Protein AF-A0A191HVC8-F1 (afdb_monomer_lite)

pLDDT: mean 91.21, std 6.41, range [50.41, 98.12]

Secondary structure (DSSP, 8-state):
-HHHHHHHHHHHHHHHHHHHHT--EEEEE-SSHHHHHHHHHHHHHTTT--S-EEEEEPPSEEEETTEEEE--SGGG--HHHHHHHHTT-EE--HHHHHHHHHHHHHHHHHT-SEEEEETTEEEEE-TTTTHHHHHHH--SS---HHHHHHHHHHHTGGG---HHHHHHHHHHHHHHH-

Radius of gyration: 19.16 Å; chains: 1; bounding box: 41×44×55 Å

Foldseek 3Di:
DVVVVVVVVVVVVVLVVCQQVQHAAEQEAEQQQVRLLVVLVSLQSSLVGNHWYKYQYQDQWDDDPPDIDGDNIPVRDDPVNCVVSVVVIDTQDSVNSVVSNVLSVVLVVVVAPDWHQDPNRIDRDHLCPLVVLLVVQDDPDDDDLVSSLVSSCVSVVPVSDDSVSSVVVVVVVVVVVD

Structure (mmCIF, N/CA/C/O backbone):
data_AF-A0A191HVC8-F1
#
_entry.id   AF-A0A191HVC8-F1
#
loop_
_atom_site.group_PDB
_atom_site.id
_atom_site.type_symbol
_atom_site.label_atom_id
_atom_site.label_alt_id
_atom_site.label_comp_id
_atom_site.label_asym_id
_atom_site.label_entity_id
_atom_site.label_seq_id
_atom_site.pdbx_PDB_ins_code
_atom_site.Cartn_x
_atom_site.Cartn_y
_atom_site.Cartn_z
_atom_site.occupancy
_atom_site.B_iso_or_equiv
_atom_site.auth_seq_id
_atom_site.auth_comp_id
_atom_site.auth_asym_id
_atom_site.auth_atom_id
_atom_site.pdbx_PDB_model_num
ATOM 1 N N . MET A 1 1 ? 15.923 -12.335 3.371 1.00 63.19 1 MET A N 1
ATOM 2 C CA . MET A 1 1 ? 14.775 -13.186 2.981 1.00 63.19 1 MET A CA 1
ATOM 3 C C . MET A 1 1 ? 14.246 -14.074 4.108 1.00 63.19 1 MET A C 1
ATOM 5 O O . MET A 1 1 ? 13.130 -13.814 4.528 1.00 63.19 1 MET A O 1
ATOM 9 N N . GLU A 1 2 ? 14.959 -15.090 4.622 1.00 77.25 2 GLU A N 1
ATOM 10 C CA . GLU A 1 2 ? 14.375 -15.969 5.671 1.00 77.25 2 GLU A CA 1
ATOM 11 C C . GLU A 1 2 ? 14.207 -15.252 7.025 1.00 77.25 2 GLU A C 1
ATOM 13 O O . GLU A 1 2 ? 13.154 -15.327 7.650 1.00 77.25 2 GLU A O 1
ATOM 18 N N . GLU A 1 3 ? 15.201 -14.464 7.433 1.00 77.62 3 GLU A N 1
ATOM 19 C CA . GLU A 1 3 ? 15.158 -13.671 8.670 1.00 77.62 3 GLU A CA 1
ATOM 20 C C . GLU A 1 3 ? 14.046 -12.603 8.655 1.00 77.62 3 GLU A C 1
ATOM 22 O O . GLU A 1 3 ? 13.296 -12.452 9.619 1.00 77.62 3 GLU A O 1
ATOM 27 N N . GLU A 1 4 ? 13.861 -11.917 7.524 1.00 77.88 4 GLU A N 1
ATOM 28 C CA . GLU A 1 4 ? 12.772 -10.948 7.323 1.00 77.88 4 GLU A CA 1
ATOM 29 C C . GLU A 1 4 ? 11.396 -11.620 7.382 1.00 77.88 4 GLU A C 1
ATOM 31 O O . GLU A 1 4 ? 10.451 -11.068 7.947 1.00 77.88 4 GLU A O 1
ATOM 36 N N . ARG A 1 5 ? 11.281 -12.841 6.846 1.00 80.81 5 ARG A N 1
ATOM 37 C CA . ARG A 1 5 ? 10.043 -13.623 6.875 1.00 80.81 5 ARG A CA 1
ATOM 38 C C . ARG A 1 5 ? 9.672 -14.044 8.296 1.00 80.81 5 ARG A C 1
ATOM 40 O O . ARG A 1 5 ? 8.499 -13.972 8.664 1.00 80.81 5 ARG A O 1
ATOM 47 N N . GLU A 1 6 ? 10.646 -14.459 9.099 1.00 86.44 6 GLU A N 1
ATOM 48 C CA . GLU A 1 6 ? 10.424 -14.800 10.509 1.00 86.44 6 GLU A CA 1
ATOM 49 C C . GLU A 1 6 ? 10.106 -13.566 11.364 1.00 86.44 6 GLU A C 1
ATOM 51 O O . GLU A 1 6 ? 9.199 -13.606 12.206 1.00 86.44 6 GLU A O 1
ATOM 56 N N . SER A 1 7 ? 10.766 -12.437 11.091 1.00 89.31 7 SER A N 1
ATOM 57 C CA . SER A 1 7 ? 10.424 -11.146 11.697 1.00 89.31 7 SER A CA 1
ATOM 58 C C . SER A 1 7 ? 8.975 -10.756 11.391 1.00 89.31 7 SER A C 1
ATOM 60 O O . SER A 1 7 ? 8.201 -10.477 12.310 1.00 89.31 7 SER A O 1
ATOM 62 N N . PHE A 1 8 ? 8.552 -10.850 10.125 1.00 86.38 8 PHE A N 1
ATOM 63 C CA . PHE A 1 8 ? 7.178 -10.557 9.717 1.00 86.38 8 PHE A CA 1
ATOM 64 C C . PHE A 1 8 ? 6.153 -11.454 10.422 1.00 86.38 8 PHE A C 1
ATOM 66 O O . PHE A 1 8 ? 5.179 -10.958 10.988 1.00 86.38 8 PHE A O 1
ATOM 73 N N . LYS A 1 9 ? 6.381 -12.775 10.464 1.00 89.50 9 LYS A N 1
ATOM 74 C CA . LYS A 1 9 ? 5.497 -13.710 11.187 1.00 89.50 9 LYS A CA 1
ATOM 75 C C . LYS A 1 9 ? 5.366 -13.340 12.662 1.00 89.50 9 LYS A C 1
ATOM 77 O O . LYS A 1 9 ? 4.281 -13.446 13.232 1.00 89.50 9 LYS A O 1
ATOM 82 N N . THR A 1 10 ? 6.464 -12.925 13.284 1.00 92.44 10 THR A N 1
ATOM 83 C CA . THR A 1 10 ? 6.487 -12.522 14.694 1.00 92.44 10 THR A CA 1
ATOM 84 C C . THR A 1 10 ? 5.667 -11.254 14.918 1.00 92.44 10 THR A C 1
ATOM 86 O O . THR A 1 10 ? 4.831 -11.214 15.823 1.00 92.44 10 THR A O 1
ATOM 89 N N . GLN A 1 11 ? 5.842 -10.246 14.063 1.00 90.75 11 GLN A N 1
ATOM 90 C CA . GLN A 1 11 ? 5.069 -9.004 14.115 1.00 90.75 11 GLN A CA 1
ATOM 91 C C . GLN A 1 11 ? 3.575 -9.253 13.875 1.00 90.75 11 GLN A C 1
ATOM 93 O O . GLN A 1 11 ? 2.737 -8.728 14.606 1.00 90.75 11 GLN A O 1
ATOM 98 N N . LEU A 1 12 ? 3.231 -10.130 12.930 1.00 90.12 12 LEU A N 1
ATOM 99 C CA . LEU A 1 12 ? 1.847 -10.499 12.650 1.00 90.12 12 LEU A CA 1
ATOM 100 C C . LEU A 1 12 ? 1.186 -11.221 13.834 1.00 90.12 12 LEU A C 1
ATOM 102 O O . LEU A 1 12 ? 0.068 -10.888 14.218 1.00 90.12 12 LEU A O 1
ATOM 106 N N . LYS A 1 13 ? 1.885 -12.167 14.473 1.00 91.00 13 LYS A N 1
ATOM 107 C CA . LYS A 1 13 ? 1.395 -12.820 15.702 1.00 91.00 13 LYS A CA 1
ATOM 108 C C . LYS A 1 13 ? 1.147 -11.813 16.822 1.00 91.00 13 LYS A C 1
ATOM 110 O O . LYS A 1 13 ? 0.167 -11.939 17.553 1.00 91.00 13 LYS A O 1
ATOM 115 N N . ARG A 1 14 ? 2.032 -10.822 16.963 1.00 90.38 14 ARG A N 1
ATOM 116 C CA . ARG A 1 14 ? 1.859 -9.742 17.936 1.00 90.38 14 ARG A CA 1
ATOM 117 C C . ARG A 1 14 ? 0.600 -8.931 17.636 1.00 90.38 14 ARG A C 1
ATOM 119 O O . ARG A 1 14 ? -0.158 -8.678 18.562 1.00 90.38 14 ARG A O 1
ATOM 126 N N . LEU A 1 15 ? 0.358 -8.590 16.370 1.00 90.06 15 LEU A N 1
ATOM 127 C CA . LEU A 1 15 ? -0.832 -7.847 15.959 1.00 90.06 15 LEU A CA 1
ATOM 128 C C . LEU A 1 15 ? -2.129 -8.595 16.304 1.00 90.06 15 LEU A C 1
ATOM 130 O O . LEU A 1 15 ? -3.019 -8.000 16.905 1.00 90.06 15 LEU A O 1
ATOM 134 N N . TYR A 1 16 ? -2.210 -9.899 16.009 1.00 87.94 16 TYR A N 1
ATOM 135 C CA . TYR A 1 16 ? -3.362 -10.721 16.408 1.00 87.94 16 TYR A CA 1
ATOM 136 C C . TYR A 1 16 ? -3.568 -10.721 17.923 1.00 87.94 16 TYR A C 1
ATOM 138 O O . TYR A 1 16 ? -4.668 -10.461 18.398 1.00 87.94 16 TYR A O 1
ATOM 146 N N . LYS A 1 17 ? -2.493 -10.934 18.691 1.00 88.31 17 LYS A N 1
ATOM 147 C CA . LYS A 1 17 ? -2.558 -10.951 20.155 1.00 88.31 17 LYS A CA 1
ATOM 148 C C . LYS A 1 17 ? -3.061 -9.620 20.728 1.00 88.31 17 LYS A C 1
ATOM 150 O O . LYS A 1 17 ? -3.907 -9.631 21.614 1.00 88.31 17 LYS A O 1
ATOM 155 N N . THR A 1 18 ? -2.559 -8.494 20.225 1.00 87.19 18 THR A N 1
ATOM 156 C CA . THR A 1 18 ? -3.036 -7.147 20.589 1.00 87.19 18 THR A CA 1
ATOM 157 C C . THR A 1 18 ? -4.523 -6.992 20.250 1.00 87.19 18 THR A C 1
ATOM 159 O O . THR A 1 18 ? -5.295 -6.532 21.090 1.00 87.19 18 THR A O 1
ATOM 162 N N . GLY A 1 19 ? -4.937 -7.467 19.069 1.00 83.50 19 GLY A N 1
ATOM 163 C CA . GLY A 1 19 ? -6.333 -7.483 18.632 1.00 83.50 19 GLY A CA 1
ATOM 164 C C . GLY A 1 19 ? -7.269 -8.313 19.521 1.00 83.50 19 GLY A C 1
ATOM 165 O O . GLY A 1 19 ? -8.419 -7.920 19.729 1.00 83.50 19 GLY A O 1
ATOM 166 N N . ASP A 1 20 ? -6.787 -9.435 20.059 1.00 84.81 20 ASP A N 1
ATOM 167 C CA . ASP A 1 20 ? -7.533 -10.311 20.974 1.00 84.81 20 ASP A CA 1
ATOM 168 C C . ASP A 1 20 ? -7.621 -9.733 22.390 1.00 84.81 20 ASP A C 1
ATOM 170 O O . ASP A 1 20 ? -8.630 -9.897 23.082 1.00 84.81 20 ASP A O 1
ATOM 174 N N . MET A 1 21 ? -6.562 -9.044 22.823 1.00 87.44 21 MET A N 1
ATOM 175 C CA . MET A 1 21 ? -6.487 -8.374 24.124 1.00 87.44 21 MET A CA 1
ATOM 176 C C . MET A 1 21 ? -7.342 -7.103 24.190 1.00 87.44 21 MET A C 1
ATOM 178 O O . MET A 1 21 ? -7.589 -6.603 25.285 1.00 87.44 21 MET A O 1
ATOM 182 N N . GLY A 1 22 ? -7.825 -6.604 23.048 1.00 85.81 22 GLY A N 1
ATOM 183 C CA . GLY A 1 22 ? -8.632 -5.387 22.974 1.00 85.81 22 GLY A CA 1
ATOM 184 C C . GLY A 1 22 ? -7.820 -4.106 23.174 1.00 85.81 22 GLY A C 1
ATOM 185 O O . GLY A 1 22 ? -8.398 -3.065 23.468 1.00 85.81 22 GLY A O 1
ATOM 186 N N . GLU A 1 23 ? -6.495 -4.175 23.033 1.00 90.75 23 GLU A N 1
ATOM 187 C CA . GLU A 1 23 ? -5.616 -3.004 23.073 1.00 90.75 23 GLU A CA 1
ATOM 188 C C . GLU A 1 23 ? -5.867 -2.113 21.848 1.00 90.75 23 GLU A C 1
ATOM 190 O O . GLU A 1 23 ? -6.083 -2.628 20.750 1.00 90.75 23 GLU A O 1
ATOM 195 N N . ASP A 1 24 ? -5.825 -0.790 22.016 1.00 93.62 24 ASP A N 1
ATOM 196 C CA . ASP A 1 24 ? -6.039 0.164 20.923 1.00 93.62 24 ASP A CA 1
ATOM 197 C C . ASP A 1 24 ? -4.979 -0.007 19.817 1.00 93.62 24 ASP A C 1
ATOM 199 O O . ASP A 1 24 ? -3.774 -0.049 20.077 1.00 93.62 24 ASP A O 1
ATOM 203 N N . ILE A 1 25 ? -5.429 -0.071 18.560 1.00 95.44 25 ILE A N 1
ATOM 204 C CA . ILE A 1 25 ? -4.572 -0.221 17.378 1.00 95.44 25 ILE A CA 1
ATOM 205 C C . ILE A 1 25 ? -4.696 1.033 16.516 1.00 95.44 25 ILE A C 1
ATOM 207 O O . ILE A 1 25 ? -5.767 1.328 15.987 1.00 95.44 25 ILE A O 1
ATOM 211 N N . ARG A 1 26 ? -3.579 1.733 16.310 1.00 96.38 26 ARG A N 1
ATOM 212 C CA . ARG A 1 26 ? -3.483 2.867 15.383 1.00 96.38 26 ARG A CA 1
ATOM 213 C C . ARG A 1 26 ? -2.732 2.458 14.123 1.00 96.38 26 ARG A C 1
ATOM 215 O O . ARG A 1 26 ? -1.591 2.008 14.207 1.00 96.38 26 ARG A O 1
ATOM 222 N N . ILE A 1 27 ? -3.343 2.664 12.959 1.00 96.75 27 ILE A N 1
ATOM 223 C CA . ILE A 1 27 ? -2.766 2.311 11.658 1.00 96.75 27 ILE A CA 1
ATOM 224 C C . ILE A 1 27 ? -2.436 3.574 10.867 1.00 96.75 27 ILE A C 1
ATOM 226 O O . ILE A 1 27 ? -3.311 4.387 10.574 1.00 96.75 27 ILE A O 1
ATOM 230 N N . TRP A 1 28 ? -1.169 3.712 10.497 1.00 97.62 28 TRP A N 1
ATOM 231 C CA . TRP A 1 28 ? -0.685 4.765 9.611 1.00 97.62 28 TRP A CA 1
ATOM 232 C C . TRP A 1 28 ? -0.604 4.234 8.189 1.00 97.62 28 TRP A C 1
ATOM 234 O O . TRP A 1 28 ? -0.116 3.123 7.982 1.00 97.62 28 TRP A O 1
ATOM 244 N N .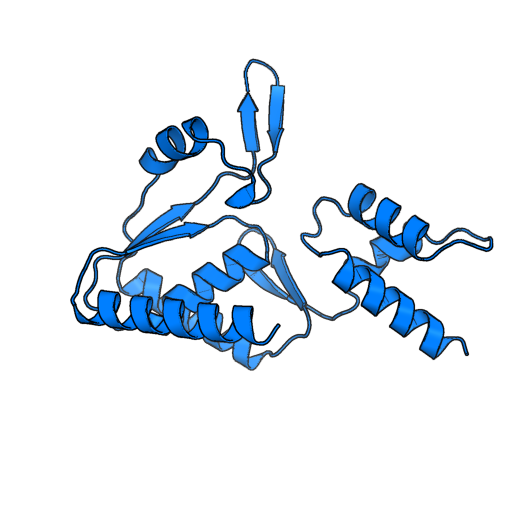 TRP A 1 29 ? -1.099 5.002 7.224 1.00 96.94 29 TRP A N 1
ATOM 245 C CA . TRP A 1 29 ? -1.102 4.589 5.823 1.00 96.94 29 TRP A CA 1
ATOM 246 C C . TRP A 1 29 ? -1.207 5.787 4.879 1.00 96.94 29 TRP A C 1
ATOM 248 O O . TRP A 1 29 ? -1.657 6.864 5.272 1.00 96.94 29 TRP A O 1
ATOM 258 N N . SER A 1 30 ? -0.827 5.590 3.621 1.00 94.94 30 SER A N 1
ATOM 259 C CA . SER A 1 30 ? -0.963 6.560 2.532 1.00 94.94 30 SER A CA 1
ATOM 260 C C . SER A 1 30 ? -1.613 5.924 1.298 1.00 94.94 30 SER A C 1
ATOM 262 O O . SER A 1 30 ? -1.920 4.731 1.279 1.00 94.94 30 SER A O 1
ATOM 264 N N . ASP A 1 31 ? -1.795 6.716 0.240 1.00 92.56 31 ASP A N 1
ATOM 265 C CA . ASP A 1 31 ? -2.245 6.215 -1.065 1.00 92.56 31 ASP A CA 1
ATOM 266 C C . ASP A 1 31 ? -1.131 5.508 -1.866 1.00 92.56 31 ASP A C 1
ATOM 268 O O . ASP A 1 31 ? -1.362 5.081 -2.999 1.00 92.56 31 ASP A O 1
ATOM 272 N N . ALA A 1 32 ? 0.063 5.323 -1.289 1.00 91.31 32 ALA A N 1
ATOM 273 C CA . ALA A 1 32 ? 1.073 4.448 -1.870 1.00 91.31 32 ALA A CA 1
ATOM 274 C C . ALA A 1 32 ? 0.514 3.020 -2.004 1.00 91.31 32 ALA A C 1
ATOM 276 O O . ALA A 1 32 ? -0.007 2.483 -1.020 1.00 91.31 32 ALA A O 1
ATOM 277 N N . PRO A 1 33 ? 0.640 2.351 -3.169 1.00 91.62 33 PRO A N 1
ATOM 278 C CA . PRO A 1 33 ? -0.026 1.071 -3.409 1.00 91.62 33 PRO A CA 1
ATOM 279 C C . PRO A 1 33 ? 0.249 -0.005 -2.354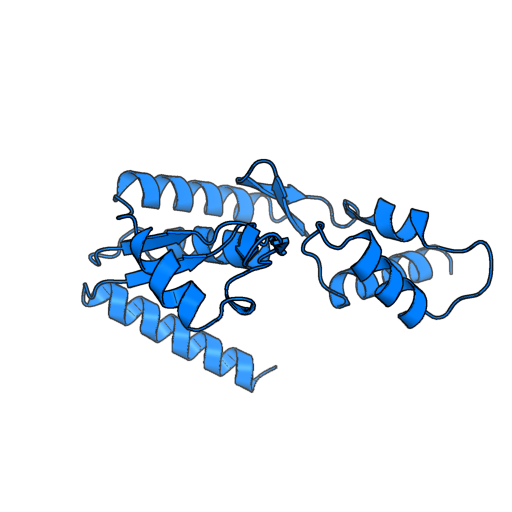 1.00 91.62 33 PRO A C 1
ATOM 281 O O . PRO A 1 33 ? -0.673 -0.711 -1.941 1.00 91.62 33 PRO A O 1
ATOM 284 N N . ALA A 1 34 ? 1.494 -0.108 -1.883 1.00 91.12 34 ALA A N 1
ATOM 285 C CA . ALA A 1 34 ? 1.877 -1.070 -0.853 1.00 91.12 34 ALA A CA 1
ATOM 286 C C . ALA A 1 34 ? 1.204 -0.779 0.500 1.00 91.12 34 ALA A C 1
ATOM 288 O O . ALA A 1 34 ? 0.691 -1.696 1.141 1.00 91.12 34 ALA A O 1
ATOM 289 N N . GLU A 1 35 ? 1.156 0.489 0.914 1.00 94.75 35 GLU A N 1
ATOM 290 C CA . GLU A 1 35 ? 0.556 0.895 2.188 1.00 94.75 35 GLU A CA 1
ATOM 291 C C . GLU A 1 35 ? -0.968 0.823 2.150 1.00 94.75 35 GLU A C 1
ATOM 293 O O . GLU A 1 35 ? -1.578 0.316 3.089 1.00 94.75 35 GLU A O 1
ATOM 298 N N . ALA A 1 36 ? -1.588 1.245 1.047 1.00 95.62 36 ALA A N 1
ATOM 299 C CA . ALA A 1 36 ? -3.023 1.113 0.848 1.00 95.62 36 ALA A CA 1
ATOM 300 C C . ALA A 1 36 ? -3.450 -0.363 0.864 1.00 95.62 36 ALA A C 1
ATOM 302 O O . ALA A 1 36 ? -4.393 -0.725 1.565 1.00 95.62 36 ALA A O 1
ATOM 303 N N . CYS A 1 37 ? -2.725 -1.251 0.171 1.00 95.31 37 CYS A N 1
ATOM 304 C CA . CYS A 1 37 ? -2.987 -2.691 0.261 1.00 95.31 37 CYS A CA 1
ATOM 305 C C . CYS A 1 37 ? -2.806 -3.210 1.693 1.00 95.31 37 CYS A C 1
ATOM 307 O O . CYS A 1 37 ? -3.638 -3.978 2.170 1.00 95.31 37 CYS A O 1
ATOM 309 N N . GLY A 1 38 ? -1.754 -2.768 2.390 1.00 95.44 38 GLY A N 1
ATOM 310 C CA . GLY A 1 38 ? -1.509 -3.114 3.789 1.00 95.44 38 GLY A CA 1
ATOM 311 C C . GLY A 1 38 ? -2.652 -2.689 4.713 1.00 95.44 38 GLY A C 1
ATOM 312 O O . GLY A 1 38 ? -3.079 -3.480 5.549 1.00 95.44 38 GLY A O 1
ATOM 313 N N . PHE A 1 39 ? -3.201 -1.487 4.523 1.00 97.06 39 PHE A N 1
ATOM 314 C CA . PHE A 1 39 ? -4.353 -0.983 5.270 1.00 97.06 39 PHE A CA 1
ATOM 315 C C . PHE A 1 39 ? -5.609 -1.833 5.032 1.00 97.06 39 PHE A C 1
ATOM 317 O O . PHE A 1 39 ? -6.252 -2.268 5.988 1.00 97.06 39 PHE A O 1
ATOM 324 N N . TYR A 1 40 ? -5.932 -2.129 3.770 1.00 97.44 40 TYR A N 1
ATOM 325 C CA . TYR A 1 40 ? -7.098 -2.949 3.419 1.00 97.44 40 TYR A CA 1
ATOM 326 C C . TYR A 1 40 ? -6.968 -4.377 3.962 1.00 97.44 40 TYR A C 1
ATOM 328 O O . TYR A 1 40 ? -7.904 -4.917 4.552 1.00 97.44 40 TYR A O 1
ATOM 336 N N . TRP A 1 41 ? -5.780 -4.964 3.830 1.00 96.69 41 TRP A N 1
ATOM 337 C CA . TRP A 1 41 ? -5.467 -6.263 4.408 1.00 96.69 41 TRP A CA 1
ATOM 338 C C . TRP A 1 41 ? -5.573 -6.259 5.939 1.00 96.69 41 TRP A C 1
ATOM 340 O O . TRP A 1 41 ? -6.150 -7.184 6.511 1.00 96.69 41 TRP A O 1
ATOM 350 N N . ALA A 1 42 ? -5.082 -5.210 6.608 1.00 95.81 42 ALA A N 1
ATOM 351 C CA . ALA A 1 42 ? -5.187 -5.066 8.057 1.00 95.81 42 ALA A CA 1
ATOM 352 C C . ALA A 1 42 ? -6.651 -5.040 8.522 1.00 95.81 42 ALA A C 1
ATOM 354 O O . ALA A 1 42 ? -6.986 -5.677 9.520 1.00 95.81 42 ALA A O 1
ATOM 355 N N . MET A 1 43 ? -7.539 -4.368 7.778 1.00 96.12 43 MET A N 1
ATOM 356 C CA . MET A 1 43 ? -8.976 -4.373 8.076 1.00 96.12 43 MET A CA 1
ATOM 357 C C . MET A 1 43 ? -9.575 -5.775 7.969 1.00 96.12 43 MET A C 1
ATOM 359 O O . MET A 1 43 ? -10.398 -6.136 8.803 1.00 96.12 43 MET A O 1
ATOM 363 N N . HIS A 1 44 ? -9.131 -6.575 6.997 1.00 95.69 44 HIS A N 1
ATOM 364 C CA . HIS A 1 44 ? -9.568 -7.962 6.844 1.00 95.69 44 HIS A CA 1
ATOM 365 C C . HIS A 1 44 ? -9.126 -8.857 8.009 1.00 95.69 44 HIS A C 1
ATOM 367 O O . HIS A 1 44 ? -9.947 -9.584 8.565 1.00 95.69 44 HIS A O 1
ATOM 373 N N . ILE A 1 45 ? -7.862 -8.787 8.437 1.00 94.19 45 ILE A N 1
ATOM 374 C CA . ILE A 1 45 ? -7.376 -9.640 9.538 1.00 94.19 45 ILE A CA 1
ATOM 375 C C . ILE A 1 45 ? -7.859 -9.181 10.924 1.00 94.19 45 ILE A C 1
ATOM 377 O O . ILE A 1 45 ? -7.916 -9.990 11.846 1.00 94.19 45 ILE A O 1
ATOM 381 N N . LEU A 1 46 ? -8.219 -7.902 11.081 1.00 92.88 46 LEU A N 1
ATOM 382 C CA . LEU A 1 46 ? -8.730 -7.324 12.330 1.00 92.88 46 LEU A CA 1
ATOM 383 C C . LEU A 1 46 ? -10.258 -7.140 12.328 1.00 92.88 46 LEU A C 1
ATOM 385 O O . LEU A 1 46 ? -10.792 -6.479 13.226 1.00 92.88 46 LEU A O 1
ATOM 389 N N . GLN A 1 47 ? -10.974 -7.689 11.341 1.00 91.31 47 GLN A N 1
ATOM 390 C CA . GLN A 1 47 ? -12.404 -7.419 11.139 1.00 91.31 47 GLN A CA 1
ATOM 391 C C . GLN A 1 47 ? -13.262 -7.732 12.375 1.00 91.31 47 GLN A C 1
ATOM 393 O O . GLN A 1 47 ? -14.131 -6.938 12.729 1.00 91.31 47 GLN A O 1
ATOM 398 N N . ASP A 1 48 ? -12.924 -8.805 13.094 1.00 88.69 48 ASP A N 1
ATOM 399 C CA . ASP A 1 48 ? -13.627 -9.257 14.301 1.00 88.69 48 ASP A CA 1
ATOM 400 C C . ASP A 1 48 ? -12.904 -8.878 15.607 1.00 88.69 48 ASP A C 1
ATOM 402 O O . ASP A 1 48 ? -13.293 -9.304 16.698 1.00 88.69 48 ASP A O 1
ATOM 406 N N . SER A 1 49 ? -11.834 -8.080 15.524 1.00 89.19 49 SER A N 1
ATOM 407 C CA . SER A 1 49 ? -11.087 -7.648 16.706 1.00 89.19 49 SER A CA 1
ATOM 408 C C . SER A 1 49 ? -11.940 -6.749 17.601 1.00 89.19 49 SER A C 1
ATOM 410 O O . SER A 1 49 ? -12.600 -5.813 17.137 1.00 89.19 49 SER A O 1
ATOM 412 N N . LYS A 1 50 ? -11.851 -6.993 18.913 1.00 86.62 50 LYS A N 1
ATOM 413 C CA . LYS A 1 50 ? -12.488 -6.172 19.953 1.00 86.62 50 LYS A CA 1
ATOM 414 C C . LYS A 1 50 ? -11.766 -4.848 20.196 1.00 86.62 50 LYS A C 1
ATOM 416 O O . LYS A 1 50 ? -12.296 -3.997 20.906 1.00 86.62 50 LYS A O 1
ATOM 421 N N . SER A 1 51 ? -10.574 -4.680 19.631 1.00 91.19 51 SER A N 1
ATOM 422 C CA . SER A 1 51 ? -9.790 -3.460 19.748 1.00 91.19 51 SER A CA 1
ATOM 423 C C . SER A 1 51 ? -10.499 -2.271 19.116 1.00 91.19 51 SER A C 1
ATOM 425 O O . SER A 1 51 ? -11.114 -2.359 18.041 1.00 91.19 51 SER A O 1
ATOM 427 N N . ARG A 1 52 ? -10.326 -1.113 19.753 1.00 94.12 52 ARG A N 1
ATOM 428 C CA . ARG A 1 52 ? -10.554 0.161 19.086 1.00 94.12 52 ARG A CA 1
ATOM 429 C C . ARG A 1 52 ? -9.486 0.322 18.012 1.00 94.12 52 ARG A C 1
ATOM 431 O O . ARG A 1 52 ? -8.294 0.253 18.306 1.00 94.12 52 ARG A O 1
ATOM 438 N N . ILE A 1 53 ? -9.920 0.525 16.773 1.00 96.25 53 ILE A N 1
ATOM 439 C CA . ILE A 1 53 ? -9.010 0.743 15.651 1.00 96.25 53 ILE A CA 1
ATOM 440 C C . ILE A 1 53 ? -9.162 2.173 15.174 1.00 96.25 53 ILE A C 1
ATOM 442 O O . ILE A 1 53 ? -10.269 2.640 14.901 1.00 96.25 53 ILE A O 1
ATOM 446 N N . THR A 1 54 ? -8.036 2.854 15.050 1.00 97.62 54 THR A N 1
ATOM 447 C CA . THR A 1 54 ? -7.954 4.186 14.475 1.00 97.62 54 THR A CA 1
ATOM 448 C C . THR A 1 54 ? -7.018 4.185 13.275 1.00 97.62 54 THR A C 1
ATOM 450 O O . THR A 1 54 ? -6.100 3.371 13.167 1.00 97.62 54 THR A O 1
ATOM 453 N N . SER A 1 55 ? -7.251 5.107 12.348 1.00 97.69 55 SER A N 1
ATOM 454 C CA . SER A 1 55 ? -6.370 5.342 11.211 1.00 97.69 55 SER A CA 1
ATOM 455 C C . SER A 1 55 ? -5.868 6.769 11.183 1.00 97.69 55 SER A C 1
ATOM 457 O O . SER A 1 55 ? -6.635 7.702 11.429 1.00 97.69 55 SER A O 1
ATOM 459 N N . VAL A 1 56 ? -4.620 6.923 10.767 1.00 98.12 56 VAL A N 1
ATOM 460 C CA . VAL A 1 56 ? -4.010 8.193 10.390 1.00 98.12 56 VAL A CA 1
ATOM 461 C C . VAL A 1 56 ? -3.634 8.085 8.915 1.00 98.12 56 VAL A C 1
ATOM 463 O O . VAL A 1 56 ? -2.744 7.311 8.558 1.00 98.12 56 VAL A O 1
ATOM 466 N N . LYS A 1 57 ? -4.352 8.812 8.050 1.00 96.94 57 LYS A N 1
ATOM 467 C CA . LYS A 1 57 ? -4.062 8.833 6.611 1.00 96.94 57 LYS A CA 1
ATOM 468 C C . LYS A 1 57 ? -3.087 9.966 6.306 1.00 96.94 57 LYS A C 1
ATOM 470 O O . LYS A 1 57 ? -3.392 11.128 6.560 1.00 96.94 57 LYS A O 1
ATOM 475 N N . ILE A 1 58 ? -1.943 9.618 5.735 1.00 96.06 58 ILE A N 1
ATOM 476 C CA . ILE A 1 58 ? -0.895 10.559 5.349 1.00 96.06 58 ILE A CA 1
ATOM 477 C C . ILE A 1 58 ? -1.352 11.328 4.102 1.00 96.06 58 ILE A C 1
ATOM 479 O O . ILE A 1 58 ? -1.773 10.700 3.123 1.00 96.06 58 ILE A O 1
ATOM 483 N N . PRO A 1 59 ? -1.298 12.672 4.113 1.00 93.69 59 PRO A N 1
ATOM 484 C CA . PRO A 1 59 ? -1.608 13.462 2.933 1.00 93.69 59 PRO A CA 1
ATOM 485 C C . PRO A 1 59 ? -0.520 13.279 1.859 1.00 93.69 59 PRO A C 1
ATOM 487 O O . PRO A 1 59 ? 0.653 13.134 2.195 1.00 93.69 59 PRO A O 1
ATOM 490 N N . PRO A 1 60 ? -0.871 13.341 0.563 1.00 90.69 60 PRO A N 1
ATOM 491 C CA . PRO A 1 60 ? 0.087 13.130 -0.530 1.00 90.69 60 PRO A CA 1
ATOM 492 C C . PRO A 1 60 ? 1.131 14.250 -0.654 1.00 90.69 60 PRO A C 1
ATOM 494 O O . PRO A 1 60 ? 2.165 14.086 -1.302 1.00 90.69 60 PRO A O 1
ATOM 497 N N . PHE A 1 61 ? 0.853 15.410 -0.066 1.00 91.62 61 PHE A N 1
ATOM 498 C CA . PHE A 1 61 ? 1.753 16.549 -0.035 1.00 91.62 61 PHE A CA 1
ATOM 499 C C . PHE A 1 61 ? 1.433 17.450 1.154 1.00 91.62 61 PHE A C 1
ATOM 501 O O . PHE A 1 61 ? 0.314 17.451 1.673 1.00 91.62 61 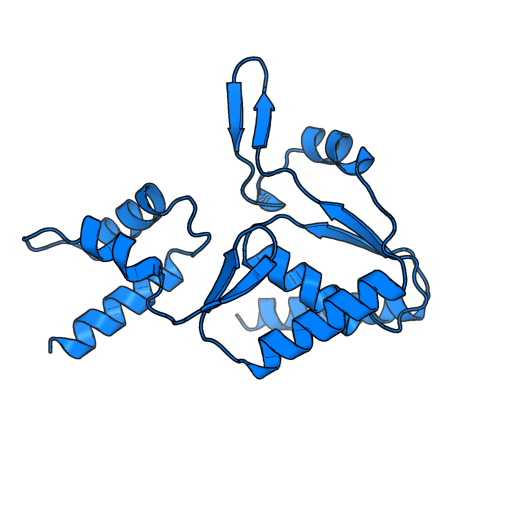PHE A O 1
ATOM 508 N N . LYS A 1 62 ? 2.413 18.260 1.545 1.00 92.06 62 LYS A N 1
ATOM 509 C CA . LYS A 1 62 ? 2.257 19.326 2.532 1.00 92.06 62 LYS A CA 1
ATOM 510 C C . LYS A 1 62 ? 3.004 20.581 2.101 1.00 92.06 62 LYS A C 1
ATOM 512 O O . LYS A 1 62 ? 3.857 20.543 1.213 1.00 92.06 62 LYS A O 1
ATOM 517 N N . LEU A 1 63 ? 2.666 21.691 2.745 1.00 92.19 63 LEU A N 1
ATOM 518 C CA . LEU A 1 63 ? 3.415 22.930 2.615 1.00 92.19 63 LEU A CA 1
ATOM 519 C C . LEU A 1 63 ? 4.642 22.876 3.537 1.00 92.19 63 LEU A C 1
ATOM 521 O O . LEU A 1 63 ? 4.524 22.542 4.716 1.00 92.19 63 LEU A O 1
ATOM 525 N N . GLU A 1 64 ? 5.807 23.209 2.999 1.00 88.69 64 GLU A N 1
ATOM 526 C CA . GLU A 1 64 ? 7.071 23.337 3.720 1.00 88.69 64 GLU A CA 1
ATOM 527 C C . GLU A 1 64 ? 7.653 24.724 3.409 1.00 88.69 64 GLU A C 1
ATOM 529 O O . GLU A 1 64 ? 8.200 24.973 2.329 1.00 88.69 64 GLU A O 1
ATOM 534 N N . GLY A 1 65 ? 7.441 25.672 4.329 1.00 88.38 65 GLY A N 1
ATOM 535 C CA . GLY A 1 65 ? 7.662 27.096 4.060 1.00 88.38 65 GLY A CA 1
ATOM 536 C C . GLY A 1 65 ? 6.732 27.593 2.949 1.00 88.38 65 GLY A C 1
ATOM 537 O O . GLY A 1 65 ? 5.519 27.476 3.072 1.00 88.38 65 GLY A O 1
ATOM 538 N N . ASP A 1 66 ? 7.308 28.092 1.854 1.00 92.38 66 ASP A N 1
ATOM 539 C CA . ASP A 1 66 ? 6.573 28.501 0.645 1.00 92.38 66 ASP A CA 1
ATOM 540 C C . ASP A 1 66 ? 6.639 27.447 -0.478 1.00 92.38 66 ASP A C 1
ATOM 542 O O . ASP A 1 66 ? 6.306 27.726 -1.632 1.00 92.38 66 ASP A O 1
ATOM 546 N N . SER A 1 67 ? 7.100 26.230 -0.170 1.00 92.62 67 SER A N 1
ATOM 547 C CA . SER A 1 67 ? 7.293 25.161 -1.152 1.00 92.62 67 SER A CA 1
ATOM 548 C C . SER A 1 67 ? 6.373 23.967 -0.906 1.00 92.62 67 SER A C 1
ATOM 550 O O . SER A 1 67 ? 6.002 23.660 0.225 1.00 92.62 67 SER A O 1
ATOM 552 N N . LEU A 1 68 ? 5.981 23.291 -1.987 1.00 92.38 68 LEU A N 1
ATOM 553 C CA . LEU A 1 68 ? 5.204 22.058 -1.922 1.00 92.38 68 LEU A CA 1
ATOM 554 C C . LEU A 1 68 ? 6.152 20.865 -1.777 1.00 92.38 68 LEU A C 1
ATOM 556 O O . LEU A 1 68 ? 6.991 20.641 -2.650 1.00 92.38 68 LEU A O 1
ATOM 560 N N . ARG A 1 69 ? 5.966 20.063 -0.727 1.00 91.81 69 ARG A N 1
ATOM 561 C CA . ARG A 1 69 ? 6.679 18.798 -0.528 1.00 91.81 69 ARG A CA 1
ATOM 562 C C . ARG A 1 69 ? 5.733 17.623 -0.730 1.00 91.81 69 ARG A C 1
ATOM 564 O O . ARG A 1 69 ? 4.687 17.554 -0.090 1.00 91.81 69 ARG A O 1
ATOM 571 N N . PHE A 1 70 ? 6.120 16.688 -1.593 1.00 89.12 70 PHE A N 1
ATOM 572 C CA . PHE A 1 70 ? 5.427 15.410 -1.766 1.00 89.12 70 PHE A CA 1
ATOM 573 C C . PHE A 1 70 ? 5.843 14.420 -0.676 1.00 89.12 70 PHE A C 1
ATOM 575 O O . PHE A 1 70 ? 7.006 14.396 -0.272 1.00 89.12 70 PHE A O 1
ATOM 582 N N . ILE A 1 71 ? 4.892 13.609 -0.216 1.00 90.12 71 ILE A N 1
ATOM 583 C CA . ILE A 1 71 ? 5.109 12.553 0.776 1.00 90.12 71 ILE A CA 1
ATOM 584 C C . ILE A 1 71 ? 4.656 11.242 0.140 1.00 90.12 71 ILE A C 1
ATOM 586 O O . ILE A 1 71 ? 3.467 11.064 -0.127 1.00 90.12 71 ILE A O 1
ATOM 590 N N . ASN A 1 72 ? 5.593 10.329 -0.121 1.00 86.12 72 ASN A N 1
ATOM 591 C CA . ASN A 1 72 ? 5.288 9.092 -0.844 1.00 86.12 72 ASN A CA 1
ATOM 592 C C . ASN A 1 72 ? 4.824 7.956 0.069 1.00 86.12 72 ASN A C 1
ATOM 594 O O . ASN A 1 72 ? 4.447 6.903 -0.432 1.00 86.12 72 ASN A O 1
ATOM 598 N N . GLY A 1 73 ? 4.856 8.143 1.387 1.00 90.94 73 GLY A N 1
ATOM 599 C CA . GLY A 1 73 ? 4.404 7.149 2.351 1.00 90.94 73 GLY A CA 1
ATOM 600 C C . GLY A 1 73 ? 4.896 7.428 3.762 1.00 90.94 73 GLY A C 1
ATOM 601 O O . GLY A 1 73 ? 5.466 8.479 4.055 1.00 90.94 73 GLY A O 1
ATOM 602 N N . THR A 1 74 ? 4.688 6.454 4.641 1.00 93.06 74 THR A N 1
ATOM 603 C CA . THR A 1 74 ? 5.118 6.481 6.046 1.00 93.06 74 THR A CA 1
ATOM 604 C C . THR A 1 74 ? 6.630 6.634 6.206 1.00 93.06 74 THR A C 1
ATOM 606 O O . THR A 1 74 ? 7.074 7.229 7.185 1.00 93.06 74 THR A O 1
ATOM 609 N N . SER A 1 75 ? 7.422 6.142 5.247 1.00 90.44 75 SER A N 1
ATOM 610 C CA . SER A 1 75 ? 8.888 6.242 5.254 1.00 90.44 75 SER A CA 1
ATOM 611 C C . SER A 1 75 ? 9.415 7.666 5.100 1.00 90.44 75 SER A C 1
ATOM 613 O O . SER A 1 75 ? 10.549 7.935 5.488 1.00 90.44 75 SER A O 1
ATOM 615 N N . ASP A 1 76 ? 8.607 8.562 4.534 1.00 91.31 76 ASP A N 1
ATOM 616 C CA . ASP A 1 76 ? 9.016 9.923 4.178 1.00 91.31 76 ASP A CA 1
ATOM 617 C C . ASP A 1 76 ? 8.699 10.933 5.294 1.00 91.31 76 ASP A C 1
ATOM 619 O O . ASP A 1 76 ? 8.981 12.124 5.140 1.00 91.31 76 ASP A O 1
ATOM 623 N N . LEU A 1 77 ? 8.096 10.478 6.399 1.00 94.00 77 LEU A N 1
ATOM 624 C CA . LEU A 1 77 ? 7.679 11.329 7.511 1.00 94.00 77 LEU A CA 1
ATOM 625 C C . LEU A 1 77 ? 8.860 11.707 8.407 1.00 94.00 77 LEU A C 1
ATOM 627 O O . LEU A 1 77 ? 9.581 10.846 8.916 1.00 94.00 77 LEU A O 1
ATOM 631 N N . SER A 1 78 ? 9.008 13.003 8.671 1.00 93.31 78 SER A N 1
ATOM 632 C CA . SER A 1 78 ? 9.878 13.498 9.735 1.00 93.31 78 SER A CA 1
ATOM 633 C C . SER A 1 78 ? 9.220 13.345 11.120 1.00 93.31 78 SER A C 1
ATOM 635 O O . SER A 1 78 ? 8.006 13.133 11.222 1.00 93.31 78 SER A O 1
ATOM 637 N N . PRO A 1 79 ? 9.979 13.481 12.224 1.00 94.38 79 PRO A N 1
ATOM 638 C CA . PRO A 1 79 ? 9.398 13.525 13.567 1.00 94.38 79 PRO A CA 1
ATOM 639 C C . PRO A 1 79 ? 8.313 14.601 13.728 1.00 94.38 79 PRO A C 1
ATOM 641 O O . PRO A 1 79 ? 7.303 14.367 14.390 1.00 94.38 79 PRO A O 1
ATOM 644 N N . GLU A 1 80 ? 8.493 15.762 13.099 1.00 93.25 80 GLU A N 1
ATOM 645 C CA . GLU A 1 80 ? 7.525 16.861 13.100 1.00 93.25 80 GLU A CA 1
ATOM 646 C C . GLU A 1 80 ? 6.258 16.484 12.326 1.00 93.25 80 GLU A C 1
ATOM 648 O O . GLU A 1 80 ? 5.152 16.724 12.815 1.00 93.25 80 GLU A O 1
ATOM 653 N N . ASP A 1 81 ? 6.410 15.824 11.169 1.00 94.69 81 ASP A N 1
ATOM 654 C CA . ASP A 1 81 ? 5.284 15.313 10.384 1.00 94.69 81 ASP A CA 1
ATOM 655 C C . ASP A 1 81 ? 4.444 14.326 11.202 1.00 94.69 81 ASP A C 1
ATOM 657 O O . ASP A 1 81 ? 3.216 14.391 11.191 1.00 94.69 81 ASP A O 1
ATOM 661 N N . ILE A 1 82 ? 5.090 13.435 11.961 1.00 94.81 82 ILE A N 1
ATOM 662 C CA . ILE A 1 82 ? 4.394 12.478 12.828 1.00 94.81 82 ILE A CA 1
ATOM 663 C C . ILE A 1 82 ? 3.558 13.216 13.877 1.00 94.81 82 ILE A C 1
ATOM 665 O O . ILE A 1 82 ? 2.404 12.850 14.107 1.00 94.81 82 ILE A O 1
ATOM 669 N N . VAL A 1 83 ? 4.094 14.256 14.518 1.00 94.75 83 VAL A N 1
ATOM 670 C CA . VAL A 1 83 ? 3.342 15.019 15.526 1.00 94.75 83 VAL A CA 1
ATOM 671 C C . VAL A 1 83 ? 2.141 15.723 14.894 1.00 94.75 83 VAL A C 1
ATOM 673 O O . VAL A 1 83 ? 1.027 15.606 15.404 1.00 94.75 83 VAL A O 1
ATOM 676 N N . GLU A 1 84 ? 2.350 16.411 13.773 1.00 93.69 84 GLU A N 1
ATOM 677 C CA . GLU A 1 84 ? 1.309 17.167 13.075 1.00 93.69 84 GLU A CA 1
ATOM 678 C C . GLU A 1 84 ? 0.192 16.250 12.554 1.00 93.69 84 GLU A C 1
ATOM 680 O O . GLU A 1 84 ? -0.989 16.450 12.847 1.00 93.69 84 GLU A O 1
ATOM 685 N N . ILE A 1 85 ? 0.559 15.199 11.820 1.00 95.94 85 ILE A N 1
ATOM 686 C CA . ILE A 1 85 ? -0.390 14.319 11.133 1.00 95.94 85 ILE A CA 1
ATOM 687 C C . ILE A 1 85 ? -1.122 13.414 12.134 1.00 95.94 85 ILE A C 1
ATOM 689 O O . ILE A 1 85 ? -2.274 13.052 11.888 1.00 95.94 85 ILE A O 1
ATOM 693 N N . SER A 1 86 ? -0.536 13.116 13.304 1.00 96.00 86 SER A N 1
ATOM 694 C CA . SER A 1 86 ? -1.222 12.376 14.380 1.00 96.00 86 SER A CA 1
ATOM 695 C C . SER A 1 86 ? -2.557 13.011 14.780 1.00 96.00 86 SER A C 1
ATOM 697 O O . SER A 1 86 ? -3.473 12.297 15.179 1.00 96.00 86 SER A O 1
ATOM 699 N N . ALA A 1 87 ? -2.700 14.335 14.649 1.00 95.06 87 ALA A N 1
ATOM 700 C CA . ALA A 1 87 ? -3.944 15.040 14.958 1.00 95.06 87 ALA A CA 1
ATOM 701 C C . ALA A 1 87 ? -5.101 14.697 13.997 1.00 95.06 87 ALA A C 1
ATOM 703 O O . ALA A 1 87 ? -6.257 14.987 14.294 1.00 95.06 87 ALA A O 1
ATOM 704 N N . THR A 1 88 ? -4.808 14.066 12.855 1.00 96.31 88 THR A N 1
ATOM 705 C CA . THR A 1 88 ? -5.800 13.640 11.852 1.00 96.31 88 THR A CA 1
ATOM 706 C C . THR A 1 88 ? -6.355 12.236 12.104 1.00 96.31 88 THR A C 1
ATOM 708 O O . THR A 1 88 ? -7.083 11.702 11.265 1.00 96.31 88 THR A O 1
ATOM 711 N N . GLU A 1 89 ? -6.023 11.637 13.250 1.00 97.69 89 GLU A N 1
ATOM 712 C CA . GLU A 1 89 ? -6.501 10.323 13.665 1.00 97.69 89 GLU A CA 1
ATOM 713 C C . GLU A 1 89 ? -8.032 10.229 13.643 1.00 97.69 89 GLU A C 1
ATOM 715 O O . GLU A 1 89 ? -8.748 11.051 14.218 1.00 97.69 89 GLU A O 1
ATOM 720 N N . LYS A 1 90 ? -8.541 9.177 13.001 1.00 97.50 90 LYS A N 1
ATOM 721 C CA . LYS A 1 90 ? -9.973 8.878 12.909 1.00 97.50 90 LYS A CA 1
ATOM 722 C C . LYS A 1 90 ? -10.260 7.482 13.416 1.00 97.50 90 LYS A C 1
ATOM 724 O O . LYS A 1 90 ? -9.523 6.547 13.122 1.00 97.50 90 LYS A O 1
ATOM 729 N N . ASN A 1 91 ? -11.351 7.340 14.158 1.00 97.19 91 ASN A N 1
ATOM 730 C CA . ASN A 1 91 ? -11.850 6.034 14.566 1.00 97.19 91 ASN A CA 1
ATOM 731 C C . ASN A 1 91 ? -12.454 5.304 13.364 1.00 97.19 91 ASN A C 1
ATOM 733 O O . ASN A 1 91 ? -13.291 5.882 12.681 1.00 97.19 91 ASN A O 1
ATOM 737 N N . ILE A 1 92 ? -12.071 4.044 13.165 1.00 96.88 92 ILE A N 1
ATOM 738 C CA . ILE A 1 92 ? -12.676 3.166 12.164 1.00 96.88 92 ILE A CA 1
ATOM 739 C C . ILE A 1 92 ? -13.790 2.385 12.851 1.00 96.88 92 ILE A C 1
ATOM 741 O O . ILE A 1 92 ? -13.530 1.536 13.715 1.00 96.88 92 ILE A O 1
ATOM 745 N N . ILE A 1 93 ? -15.036 2.680 12.490 1.00 95.06 93 ILE A N 1
ATOM 746 C CA . ILE A 1 93 ? -16.181 1.949 13.043 1.00 95.06 93 ILE A CA 1
ATOM 747 C C . ILE A 1 93 ? -16.259 0.535 12.455 1.00 95.06 93 ILE A C 1
ATOM 749 O O . ILE A 1 93 ? -15.626 0.215 11.446 1.00 95.06 93 ILE A O 1
ATOM 753 N N . PHE A 1 94 ? -17.027 -0.337 13.105 1.00 93.88 94 PHE A N 1
ATOM 754 C CA . PHE A 1 94 ? -17.142 -1.739 12.706 1.00 93.88 94 PHE A CA 1
ATOM 755 C C . PHE A 1 94 ? -17.630 -1.894 11.257 1.00 93.88 94 PHE A C 1
ATOM 757 O O . PHE A 1 94 ? -17.093 -2.699 10.499 1.00 93.88 94 PHE A O 1
ATOM 764 N N . GLU A 1 95 ? -18.605 -1.086 10.848 1.00 95.19 95 GLU A N 1
ATOM 765 C CA . GLU A 1 95 ? -19.195 -1.109 9.512 1.00 95.19 95 GLU A CA 1
ATOM 766 C C . GLU A 1 95 ? -18.177 -0.732 8.430 1.00 95.19 95 GLU A C 1
ATOM 768 O O . GLU A 1 95 ? -18.082 -1.416 7.411 1.00 95.19 95 GLU A O 1
ATOM 773 N N . GLU A 1 96 ? -17.380 0.314 8.666 1.00 95.31 96 GLU A N 1
ATOM 774 C CA . GLU A 1 96 ? -16.301 0.735 7.764 1.00 95.31 96 GLU A CA 1
ATOM 775 C C . GLU A 1 96 ? -15.237 -0.356 7.646 1.00 95.31 96 GLU A C 1
ATOM 777 O O . GLU A 1 96 ? -14.859 -0.741 6.539 1.00 95.31 96 GLU A O 1
ATOM 782 N N . ARG A 1 97 ? -14.806 -0.914 8.783 1.00 95.56 97 ARG A N 1
ATOM 783 C CA . ARG A 1 97 ? -13.832 -2.010 8.833 1.00 95.56 97 ARG A CA 1
ATOM 784 C C . ARG A 1 97 ? -14.302 -3.208 8.013 1.00 95.56 97 ARG A C 1
ATOM 786 O O . ARG A 1 97 ? -13.556 -3.714 7.179 1.00 95.56 97 ARG A O 1
ATOM 793 N N . LYS A 1 98 ? -15.554 -3.628 8.213 1.00 96.25 98 LYS A N 1
ATOM 794 C CA . LYS A 1 98 ? -16.161 -4.748 7.490 1.00 96.25 98 LYS A CA 1
ATOM 795 C C . LYS A 1 98 ? -16.286 -4.463 5.993 1.00 96.25 98 LYS A C 1
ATOM 797 O O . LYS A 1 98 ? -16.003 -5.341 5.184 1.00 96.25 98 LYS A O 1
ATOM 802 N N . ALA A 1 99 ? -16.673 -3.247 5.607 1.00 96.88 99 ALA A N 1
ATOM 803 C CA . ALA A 1 99 ? -16.757 -2.861 4.199 1.00 96.88 99 ALA A CA 1
ATOM 804 C C . ALA A 1 99 ? -15.386 -2.932 3.504 1.00 96.88 99 ALA A C 1
ATOM 806 O O . ALA A 1 99 ? -15.273 -3.500 2.417 1.00 96.88 99 ALA A O 1
ATOM 807 N N . VAL A 1 100 ? -14.336 -2.415 4.150 1.00 97.06 100 VAL A N 1
ATOM 808 C CA . VAL A 1 100 ? -12.961 -2.464 3.630 1.00 97.06 100 VAL A CA 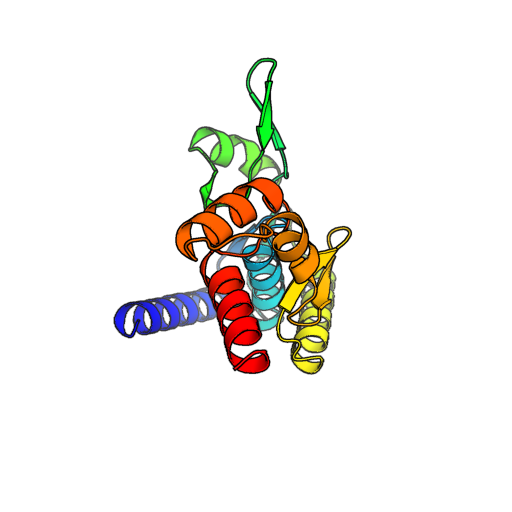1
ATOM 809 C C . VAL A 1 100 ? -12.438 -3.904 3.571 1.00 97.06 100 VAL A C 1
ATOM 811 O O . VAL A 1 100 ? -11.823 -4.286 2.576 1.00 97.06 100 VAL A O 1
ATOM 814 N N . ALA A 1 101 ? -12.731 -4.728 4.582 1.00 97.31 101 ALA A N 1
ATOM 815 C CA . ALA A 1 101 ? -12.378 -6.148 4.605 1.00 97.31 101 ALA A CA 1
ATOM 816 C C . ALA A 1 101 ? -13.005 -6.930 3.437 1.00 97.31 101 ALA A C 1
ATOM 818 O O . ALA A 1 101 ? -12.305 -7.659 2.736 1.00 97.31 101 ALA A O 1
ATOM 819 N N . LEU A 1 102 ? -14.300 -6.731 3.173 1.00 97.75 102 LEU A N 1
ATOM 820 C CA . LEU A 1 102 ? -14.990 -7.346 2.032 1.00 97.75 102 LEU A CA 1
ATOM 821 C C . LEU A 1 102 ? -14.420 -6.863 0.692 1.00 97.75 102 LEU A C 1
ATOM 823 O O . LEU A 1 102 ? -14.292 -7.637 -0.258 1.00 97.75 102 LEU A O 1
ATOM 827 N N . PHE A 1 103 ? -14.046 -5.584 0.604 1.00 97.75 103 PHE A N 1
ATOM 828 C CA . PHE A 1 103 ? -13.383 -5.065 -0.589 1.00 97.75 103 PHE A CA 1
ATOM 829 C C . PHE A 1 103 ? -12.015 -5.726 -0.804 1.00 97.75 103 PHE A C 1
ATOM 831 O O . PHE A 1 103 ? -11.678 -6.094 -1.927 1.00 97.75 103 PHE A O 1
ATOM 838 N N . TRP A 1 104 ? -11.246 -5.940 0.265 1.00 97.81 104 TRP A N 1
ATOM 839 C CA . TRP A 1 104 ? -9.993 -6.688 0.193 1.00 97.81 104 TRP A CA 1
ATOM 840 C C . TRP A 1 104 ? -10.203 -8.125 -0.307 1.00 97.81 104 TRP A C 1
ATOM 842 O O . TRP A 1 104 ? -9.473 -8.574 -1.189 1.00 97.81 104 TRP A O 1
ATOM 852 N N . GLU A 1 105 ? -11.226 -8.831 0.177 1.00 97.88 105 GLU A N 1
ATOM 853 C CA . GLU A 1 105 ? -11.560 -10.186 -0.292 1.00 97.88 105 GLU A CA 1
ATOM 854 C C . GLU A 1 105 ? -11.869 -10.230 -1.793 1.00 97.88 105 GLU A C 1
ATOM 856 O O . GLU A 1 105 ? -11.434 -11.151 -2.493 1.00 97.88 105 GLU A O 1
ATOM 861 N N . LYS A 1 106 ? -12.548 -9.203 -2.318 1.00 97.94 106 LYS A N 1
ATOM 862 C CA . LYS A 1 106 ? -12.757 -9.047 -3.762 1.00 97.94 106 LYS A CA 1
ATOM 863 C C . LYS A 1 106 ? -11.422 -8.930 -4.510 1.00 97.94 106 LYS A C 1
ATOM 865 O O . LYS A 1 106 ? -11.205 -9.671 -5.464 1.00 97.94 106 LYS A O 1
ATOM 870 N N . LEU A 1 107 ? -10.505 -8.076 -4.050 1.00 97.38 107 LEU A N 1
ATOM 871 C CA . LEU A 1 107 ? -9.174 -7.919 -4.661 1.00 97.38 107 LEU A CA 1
ATOM 872 C C . LEU A 1 107 ? -8.320 -9.193 -4.578 1.00 97.38 107 LEU A C 1
ATOM 874 O O . LEU A 1 107 ? -7.467 -9.434 -5.434 1.00 97.38 107 LEU A O 1
ATOM 878 N N . VAL A 1 108 ? -8.486 -9.991 -3.521 1.00 97.06 108 VAL A N 1
ATOM 879 C CA . VAL A 1 108 ? -7.826 -11.299 -3.387 1.00 97.06 108 VAL A CA 1
ATOM 880 C C . VAL A 1 108 ? -8.416 -12.294 -4.382 1.00 97.06 108 VAL A C 1
ATOM 882 O O . VAL A 1 108 ? -7.660 -13.016 -5.023 1.00 97.06 108 VAL A O 1
ATOM 885 N N . THR A 1 109 ? -9.738 -12.290 -4.555 1.00 97.88 109 THR A N 1
ATOM 886 C CA . THR A 1 109 ? -10.442 -13.153 -5.517 1.00 97.88 109 THR A CA 1
ATOM 887 C C . THR A 1 109 ? -10.050 -12.838 -6.960 1.00 97.88 109 THR A C 1
ATOM 889 O O . THR A 1 109 ? -9.880 -13.751 -7.762 1.00 97.88 109 THR A O 1
ATOM 892 N N . GLU A 1 110 ? -9.866 -11.557 -7.288 1.00 97.31 110 GLU A N 1
ATOM 893 C CA . GLU A 1 110 ? -9.381 -11.116 -8.601 1.00 97.31 110 GLU A CA 1
ATOM 894 C C . GLU A 1 110 ? -7.951 -11.603 -8.887 1.00 97.31 110 GLU A C 1
ATOM 896 O O . GLU A 1 110 ? -7.615 -11.836 -10.045 1.00 97.31 110 GLU A O 1
ATOM 901 N N . ASN A 1 111 ? -7.127 -11.786 -7.844 1.00 94.81 111 ASN A N 1
ATOM 902 C CA . ASN A 1 111 ? -5.768 -12.337 -7.911 1.00 94.81 111 ASN A CA 1
ATOM 903 C C . ASN A 1 111 ? -4.900 -11.731 -9.034 1.00 94.81 111 ASN A C 1
ATOM 905 O O . ASN A 1 111 ? -4.118 -12.423 -9.690 1.00 94.81 111 ASN A O 1
ATOM 909 N N . ALA A 1 112 ? -5.060 -10.430 -9.268 1.00 95.25 112 ALA A N 1
ATOM 910 C CA . ALA A 1 112 ? -4.323 -9.730 -10.303 1.00 95.25 112 ALA A CA 1
ATOM 911 C C . ALA A 1 112 ? -2.841 -9.555 -9.928 1.00 95.25 112 ALA A C 1
ATOM 913 O O . ALA A 1 112 ? -2.506 -9.429 -8.743 1.00 95.25 112 ALA A O 1
ATOM 914 N N . PRO A 1 113 ? -1.944 -9.516 -10.928 1.00 92.75 113 PRO A N 1
ATOM 915 C CA . PRO A 1 113 ? -0.501 -9.443 -10.707 1.00 92.75 113 PRO A CA 1
ATOM 916 C C . PRO A 1 113 ? -0.036 -8.083 -10.171 1.00 92.75 113 PRO A C 1
ATOM 918 O O . PRO A 1 113 ? 1.026 -7.998 -9.554 1.00 92.75 113 PRO A O 1
ATOM 921 N N . LEU A 1 114 ? -0.814 -7.021 -10.396 1.00 94.38 114 LEU A N 1
ATOM 922 C CA . LEU A 1 114 ? -0.498 -5.670 -9.959 1.00 94.38 114 LEU A CA 1
ATOM 923 C C . LEU A 1 114 ? -1.696 -5.049 -9.238 1.00 94.38 114 LEU A C 1
ATOM 925 O O . LEU A 1 114 ? -2.849 -5.247 -9.617 1.00 94.38 114 LEU A O 1
ATOM 929 N N . ARG A 1 115 ? -1.409 -4.257 -8.202 1.00 93.81 115 ARG A N 1
ATOM 930 C CA . ARG A 1 115 ? -2.391 -3.392 -7.547 1.00 93.81 115 ARG A CA 1
ATOM 931 C C . ARG A 1 115 ? -1.896 -1.956 -7.555 1.00 93.81 115 ARG A C 1
ATOM 933 O O . ARG A 1 115 ? -0.739 -1.707 -7.228 1.00 93.81 115 ARG A O 1
ATOM 940 N N . ALA A 1 116 ? -2.776 -1.024 -7.895 1.00 93.81 116 ALA A N 1
ATOM 941 C CA . ALA A 1 116 ? -2.525 0.411 -7.787 1.00 93.81 116 ALA A CA 1
ATOM 942 C C . ALA A 1 116 ? -3.699 1.099 -7.094 1.00 93.81 116 ALA A C 1
ATOM 944 O O . ALA A 1 116 ? -4.778 0.523 -6.987 1.00 93.81 116 ALA A O 1
ATOM 945 N N . VAL A 1 117 ? -3.500 2.334 -6.642 1.00 93.44 117 VAL A N 1
ATOM 946 C CA . VAL A 1 117 ? -4.576 3.158 -6.086 1.00 93.44 117 VAL A CA 1
ATOM 947 C C . VAL A 1 117 ? -5.065 4.109 -7.171 1.00 93.44 117 VAL A C 1
ATOM 949 O O . VAL A 1 117 ? -4.356 5.031 -7.565 1.00 93.44 117 VAL A O 1
ATOM 952 N N . VAL A 1 118 ? -6.281 3.885 -7.667 1.00 91.25 118 VAL A N 1
ATOM 953 C CA . VAL A 1 118 ? -6.917 4.713 -8.698 1.00 91.25 118 VAL A CA 1
ATOM 954 C C . VAL A 1 118 ? -8.077 5.460 -8.053 1.00 91.25 118 VAL A C 1
ATOM 956 O O . VAL A 1 118 ? -8.975 4.849 -7.479 1.00 91.25 118 VAL A O 1
ATOM 959 N N . ASN A 1 119 ? -8.051 6.794 -8.110 1.00 89.31 119 ASN A N 1
ATOM 960 C CA . ASN A 1 119 ? -9.034 7.660 -7.442 1.00 89.31 119 ASN A CA 1
ATOM 961 C C . ASN A 1 119 ? -9.200 7.360 -5.936 1.00 89.31 119 ASN A C 1
ATOM 963 O O . ASN A 1 119 ? -10.303 7.426 -5.399 1.00 89.31 119 ASN A O 1
ATOM 967 N N . GLY A 1 120 ? -8.105 7.008 -5.253 1.00 89.38 120 GLY A N 1
ATOM 968 C CA . GLY A 1 120 ? -8.109 6.687 -3.820 1.00 89.38 120 GLY A CA 1
ATOM 969 C C . GLY A 1 120 ? -8.598 5.276 -3.473 1.00 89.38 120 GLY A C 1
ATOM 970 O O . GLY A 1 120 ? -8.768 4.971 -2.294 1.00 89.38 120 GLY A O 1
ATOM 971 N N . ILE A 1 121 ? -8.823 4.412 -4.469 1.00 93.00 121 ILE A N 1
ATOM 972 C CA . ILE A 1 121 ? -9.318 3.044 -4.279 1.00 93.00 121 ILE A CA 1
ATOM 973 C C . ILE A 1 121 ? -8.291 2.050 -4.841 1.00 93.00 121 ILE A C 1
ATOM 975 O O . ILE A 1 121 ? -7.861 2.217 -5.984 1.00 93.00 121 ILE A O 1
ATOM 979 N N . PRO A 1 122 ? -7.887 1.008 -4.092 1.00 95.19 122 PRO A N 1
ATOM 980 C CA . PRO A 1 122 ? -7.058 -0.056 -4.640 1.00 95.19 122 PRO A CA 1
ATOM 981 C C . PRO A 1 122 ? -7.780 -0.801 -5.771 1.00 95.19 122 PRO A C 1
ATOM 983 O O . PRO A 1 122 ? -8.940 -1.191 -5.638 1.00 95.19 122 PRO A O 1
ATOM 986 N N . CYS A 1 123 ? -7.089 -1.024 -6.881 1.00 95.50 123 CYS A N 1
ATOM 987 C CA . CYS A 1 123 ? -7.609 -1.701 -8.060 1.00 95.50 123 CYS A CA 1
ATOM 988 C C . CYS A 1 123 ? -6.648 -2.799 -8.510 1.00 95.50 123 CYS A C 1
ATOM 990 O O . CYS A 1 123 ? -5.431 -2.619 -8.477 1.00 95.50 123 CYS A O 1
ATOM 992 N N . SER A 1 124 ? -7.219 -3.912 -8.956 1.00 96.31 124 SER A N 1
ATOM 993 C CA . SER A 1 124 ? -6.526 -5.013 -9.619 1.00 96.31 124 SER A CA 1
ATOM 994 C C . SER A 1 124 ? -6.229 -4.649 -11.069 1.00 96.31 124 SER A C 1
ATOM 996 O O . SER A 1 124 ? -7.128 -4.234 -11.800 1.00 96.31 124 SER A O 1
ATOM 998 N N . LEU A 1 125 ? -4.969 -4.778 -11.474 1.00 95.56 125 LEU A N 1
ATOM 999 C CA . LEU A 1 125 ? -4.481 -4.371 -12.786 1.00 95.56 125 LEU A CA 1
ATOM 1000 C C . LEU A 1 125 ? -3.615 -5.464 -13.407 1.00 95.56 125 LEU A C 1
ATOM 1002 O O . LEU A 1 125 ? -2.984 -6.262 -12.709 1.00 95.56 125 LEU A O 1
ATOM 1006 N N . GLU A 1 126 ? -3.562 -5.453 -14.734 1.00 95.25 126 GLU A N 1
ATOM 1007 C CA . GLU A 1 126 ? -2.643 -6.292 -15.495 1.00 95.25 126 GLU A CA 1
ATOM 1008 C C . GLU A 1 126 ? -1.184 -5.903 -15.232 1.00 95.25 126 GLU A C 1
ATOM 1010 O O . GLU A 1 126 ? -0.855 -4.763 -14.889 1.00 95.25 126 GLU A O 1
ATOM 1015 N N . GLU A 1 127 ? -0.285 -6.871 -15.404 1.00 93.19 127 GLU A N 1
ATOM 1016 C CA . GLU A 1 127 ? 1.141 -6.695 -15.114 1.00 93.19 127 GLU A CA 1
ATOM 1017 C C . GLU A 1 127 ? 1.813 -5.680 -16.054 1.00 93.19 127 GLU A C 1
ATOM 1019 O O . GLU A 1 127 ? 2.897 -5.202 -15.750 1.00 93.19 127 GLU A O 1
ATOM 1024 N N . ASP A 1 128 ? 1.203 -5.360 -17.196 1.00 93.81 128 ASP A N 1
ATOM 1025 C CA . ASP A 1 128 ? 1.714 -4.429 -18.206 1.00 93.81 128 ASP A CA 1
ATOM 1026 C C . ASP A 1 128 ? 1.164 -2.999 -18.075 1.00 93.81 128 ASP A C 1
ATOM 1028 O O . ASP A 1 128 ? 1.510 -2.129 -18.874 1.00 93.81 128 ASP A O 1
ATOM 1032 N N . PHE A 1 129 ? 0.347 -2.715 -17.056 1.00 94.31 129 PHE A N 1
ATOM 1033 C CA . PHE A 1 129 ? -0.364 -1.439 -16.932 1.00 94.31 129 PHE A CA 1
ATOM 1034 C C . PHE A 1 129 ? 0.547 -0.197 -17.006 1.00 94.31 129 PHE A C 1
ATOM 1036 O O . PHE A 1 129 ? 0.167 0.816 -17.594 1.00 94.31 129 PHE A O 1
ATOM 1043 N N . TYR A 1 130 ? 1.762 -0.268 -16.449 1.00 93.88 130 TYR A N 1
ATOM 1044 C CA . TYR A 1 130 ? 2.748 0.822 -16.493 1.00 93.88 130 TYR A CA 1
ATOM 1045 C C . TYR A 1 130 ? 3.837 0.642 -17.564 1.00 93.88 130 TYR A C 1
ATOM 1047 O O . TYR A 1 130 ? 4.799 1.411 -17.592 1.00 93.88 130 TYR A O 1
ATOM 1055 N N . ASP A 1 131 ? 3.701 -0.316 -18.488 1.00 94.06 131 ASP A N 1
ATOM 1056 C CA . ASP A 1 131 ? 4.693 -0.545 -19.553 1.00 94.06 131 ASP A CA 1
ATOM 1057 C C . ASP A 1 131 ? 4.856 0.684 -20.466 1.00 94.06 131 ASP A C 1
ATOM 1059 O O . ASP A 1 131 ? 5.920 0.895 -21.050 1.00 94.06 131 ASP A O 1
ATOM 1063 N N . TRP A 1 132 ? 3.855 1.571 -20.519 1.00 92.06 132 TRP A N 1
ATOM 1064 C CA . TRP A 1 132 ? 3.955 2.850 -21.226 1.00 92.06 132 TRP A CA 1
ATOM 1065 C C . TRP A 1 132 ? 5.106 3.735 -20.727 1.00 92.06 132 TRP A C 1
ATOM 1067 O O . TRP A 1 132 ? 5.635 4.530 -21.507 1.00 92.06 132 TRP A O 1
ATOM 1077 N N . VAL A 1 133 ? 5.509 3.615 -19.454 1.00 93.25 133 VAL A N 1
ATOM 1078 C CA . VAL A 1 133 ? 6.672 4.331 -18.906 1.00 93.25 133 VAL A CA 1
ATOM 1079 C C . VAL A 1 133 ? 7.939 3.839 -19.599 1.00 93.25 133 VAL A C 1
ATOM 1081 O O . VAL A 1 133 ? 8.732 4.642 -20.089 1.00 93.25 133 VAL A O 1
ATOM 1084 N N . LEU A 1 134 ? 8.085 2.517 -19.721 1.00 91.25 134 LEU A N 1
ATOM 1085 C CA . LEU A 1 134 ? 9.220 1.888 -20.392 1.00 91.25 134 LEU A CA 1
ATOM 1086 C C . LEU A 1 134 ? 9.261 2.254 -21.878 1.00 91.25 134 LEU A C 1
ATOM 1088 O O . LEU A 1 134 ? 10.325 2.599 -22.384 1.00 91.25 134 LEU A O 1
ATOM 1092 N N . TRP A 1 135 ? 8.119 2.271 -22.571 1.00 88.38 135 TRP A N 1
ATOM 1093 C CA . TRP A 1 135 ? 8.062 2.636 -23.994 1.00 88.38 135 TRP A CA 1
ATOM 1094 C C . TRP A 1 135 ? 8.494 4.075 -24.281 1.00 88.38 135 TRP A C 1
ATOM 1096 O O . TRP A 1 135 ? 9.052 4.339 -25.342 1.00 88.38 135 TRP A O 1
ATOM 1106 N N . LYS A 1 136 ? 8.270 5.006 -23.347 1.00 86.94 136 LYS A N 1
ATOM 1107 C CA . LYS A 1 136 ? 8.758 6.390 -23.473 1.00 86.94 136 LYS A CA 1
ATOM 1108 C C . LYS A 1 136 ? 10.272 6.501 -23.317 1.00 86.94 136 LYS A C 1
ATOM 1110 O O . LYS A 1 136 ? 10.859 7.473 -23.784 1.00 86.94 136 LYS A O 1
ATOM 1115 N N . ILE A 1 137 ? 10.881 5.546 -22.623 1.00 85.19 137 ILE A N 1
ATOM 1116 C CA . ILE A 1 137 ? 12.285 5.600 -22.222 1.00 85.19 137 ILE A CA 1
ATOM 1117 C C . ILE A 1 137 ? 13.159 4.774 -23.143 1.00 85.19 137 ILE A C 1
ATOM 1119 O O . ILE A 1 137 ? 14.283 5.193 -23.404 1.00 85.19 137 ILE A O 1
ATOM 1123 N N . PHE A 1 138 ? 12.665 3.625 -23.614 1.00 85.12 138 PHE A N 1
ATOM 1124 C CA . PHE A 1 138 ? 13.418 2.721 -24.472 1.00 85.12 138 PHE A CA 1
ATOM 1125 C C . PHE A 1 138 ? 13.967 3.476 -25.682 1.00 85.12 138 PHE A C 1
ATOM 1127 O O . PHE A 1 138 ? 13.209 3.882 -26.569 1.00 85.12 138 PHE A O 1
ATOM 1134 N N . PRO A 1 139 ? 15.288 3.708 -25.711 1.00 72.75 139 PRO A N 1
ATOM 1135 C CA . PRO A 1 139 ? 15.883 4.470 -26.779 1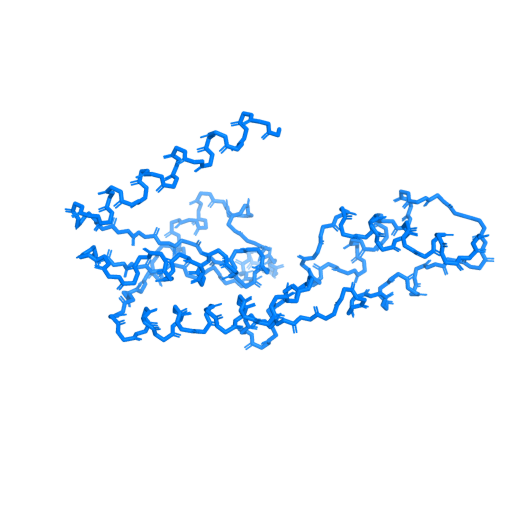.00 72.75 139 PRO A CA 1
ATOM 1136 C C . PRO A 1 139 ? 15.987 3.590 -28.030 1.00 72.75 139 PRO A C 1
ATOM 1138 O O . PRO A 1 139 ? 16.090 2.369 -27.948 1.00 72.75 139 PRO A O 1
ATOM 1141 N N . GLN A 1 140 ? 16.031 4.215 -29.207 1.00 75.12 140 GLN A N 1
ATOM 1142 C CA . GLN A 1 140 ? 16.286 3.536 -30.490 1.00 75.12 140 GLN A CA 1
ATOM 1143 C C . GLN A 1 140 ? 17.785 3.194 -30.665 1.00 75.12 140 GLN A C 1
ATOM 1145 O O . GLN A 1 140 ? 18.353 3.361 -31.741 1.00 75.12 140 GLN A O 1
ATOM 1150 N N . ARG A 1 141 ? 18.461 2.808 -29.578 1.00 80.50 141 ARG A N 1
ATOM 1151 C CA . ARG A 1 141 ? 19.881 2.428 -29.516 1.00 80.50 141 ARG A CA 1
ATOM 1152 C C . ARG A 1 141 ? 20.082 1.381 -28.428 1.00 80.50 141 ARG A C 1
ATOM 1154 O O . ARG A 1 141 ? 19.214 1.217 -27.578 1.00 80.50 141 ARG A O 1
ATOM 1161 N N . ASP A 1 142 ? 21.258 0.769 -28.390 1.00 82.75 142 ASP A N 1
ATOM 1162 C CA . ASP A 1 142 ? 21.660 -0.060 -27.255 1.00 82.75 142 ASP A CA 1
ATOM 1163 C C . ASP A 1 142 ? 21.715 0.772 -25.962 1.00 82.75 142 ASP A C 1
ATOM 1165 O O . ASP A 1 142 ? 22.143 1.937 -25.949 1.00 82.75 142 ASP A O 1
ATOM 1169 N N . PHE A 1 143 ? 21.267 0.172 -24.860 1.00 85.56 143 PHE A N 1
ATOM 1170 C CA . PHE A 1 143 ? 21.218 0.793 -23.538 1.00 85.56 143 PHE A CA 1
ATOM 1171 C C . PHE A 1 143 ? 21.457 -0.236 -22.434 1.00 85.56 143 PHE A C 1
ATOM 1173 O O . PHE A 1 143 ? 21.263 -1.439 -22.619 1.00 85.56 143 PHE A O 1
ATOM 1180 N N . GLN A 1 144 ? 21.870 0.240 -21.260 1.00 89.00 144 GLN A N 1
ATOM 1181 C CA . GLN A 1 144 ? 22.007 -0.616 -20.084 1.00 89.00 144 GLN A CA 1
ATOM 1182 C C . GLN A 1 144 ? 20.676 -0.718 -19.332 1.00 89.00 144 GLN A C 1
ATOM 1184 O O . GLN A 1 144 ? 19.986 0.278 -19.137 1.00 89.00 144 GLN A O 1
ATOM 1189 N N . VAL A 1 145 ? 20.337 -1.905 -18.818 1.00 89.75 145 VAL A N 1
ATOM 1190 C CA . VAL A 1 145 ? 19.094 -2.115 -18.046 1.00 89.75 145 VAL A CA 1
ATOM 1191 C C . VAL A 1 145 ? 18.999 -1.168 -16.842 1.00 89.75 145 VAL A C 1
ATOM 1193 O O . VAL A 1 145 ? 17.923 -0.653 -16.552 1.00 89.75 145 VAL A O 1
ATOM 1196 N N . VAL A 1 146 ? 20.123 -0.884 -16.176 1.00 91.31 146 VAL A N 1
ATOM 1197 C CA . VAL A 1 146 ? 20.174 0.055 -15.043 1.00 91.31 146 VAL A CA 1
ATOM 1198 C C . VAL A 1 146 ? 19.819 1.491 -15.450 1.00 91.31 146 VAL A C 1
ATOM 1200 O O . VAL A 1 146 ? 19.113 2.171 -14.711 1.00 91.31 146 VAL A O 1
ATOM 1203 N N . GLU A 1 147 ? 20.237 1.928 -16.644 1.00 90.81 147 GLU A N 1
ATOM 1204 C CA . GLU A 1 147 ? 19.896 3.244 -17.204 1.00 90.81 147 GLU A CA 1
ATOM 1205 C C . GLU A 1 147 ? 18.381 3.343 -17.427 1.00 90.81 147 GLU A C 1
ATOM 1207 O O . GLU A 1 147 ? 17.747 4.298 -16.980 1.00 90.81 147 GLU A O 1
ATOM 1212 N N . ALA A 1 148 ? 17.780 2.316 -18.036 1.00 91.12 148 ALA A N 1
ATOM 1213 C CA . ALA A 1 148 ? 16.340 2.280 -18.278 1.00 91.12 148 ALA A CA 1
ATOM 1214 C C . ALA A 1 148 ? 15.522 2.269 -16.978 1.00 91.12 148 ALA A C 1
ATOM 1216 O O . ALA A 1 148 ? 14.544 3.009 -16.875 1.00 91.12 148 ALA A O 1
ATOM 1217 N N . ILE A 1 149 ? 15.921 1.480 -15.973 1.00 92.38 149 ILE A N 1
ATOM 1218 C CA . ILE A 1 149 ? 15.243 1.449 -14.666 1.00 92.38 149 ILE A CA 1
ATOM 1219 C C . ILE A 1 149 ? 15.343 2.814 -13.979 1.00 92.38 149 ILE A C 1
ATOM 1221 O O . ILE A 1 149 ? 14.325 3.340 -13.534 1.00 92.38 149 ILE A O 1
ATOM 1225 N N . GLY A 1 150 ? 16.538 3.415 -13.938 1.00 91.19 150 GLY A N 1
ATOM 1226 C CA . GLY A 1 150 ? 16.744 4.725 -13.318 1.00 91.19 150 GLY A CA 1
ATOM 1227 C C . GLY A 1 150 ? 15.874 5.812 -13.950 1.00 91.19 150 GLY A C 1
ATOM 1228 O O . GLY A 1 150 ? 15.175 6.538 -13.246 1.00 91.19 150 GLY A O 1
ATOM 1229 N N . LEU A 1 151 ? 15.831 5.871 -15.283 1.00 91.50 151 LEU A N 1
ATOM 1230 C CA . LEU A 1 151 ? 14.952 6.795 -16.003 1.00 91.50 151 LEU A CA 1
ATOM 1231 C C . LEU A 1 151 ? 13.463 6.496 -15.757 1.00 91.50 151 LEU A C 1
ATOM 1233 O O . LEU A 1 151 ? 12.661 7.428 -15.688 1.00 91.50 151 LEU A O 1
ATOM 1237 N N . SER A 1 152 ? 13.091 5.222 -15.592 1.00 91.75 152 SER A N 1
ATOM 1238 C CA . SER A 1 152 ? 11.696 4.804 -15.368 1.00 91.75 152 SER A CA 1
ATOM 1239 C C . SER A 1 152 ? 11.192 5.193 -13.993 1.00 91.75 152 SER A C 1
ATOM 1241 O O . SER A 1 152 ? 10.048 5.616 -13.866 1.00 91.75 152 SER A O 1
ATOM 1243 N N . LEU A 1 153 ? 12.050 5.138 -12.977 1.00 90.38 153 LEU A N 1
ATOM 1244 C CA . LEU A 1 153 ? 11.722 5.646 -11.647 1.00 90.38 153 LEU A CA 1
ATOM 1245 C C . LEU A 1 153 ? 11.481 7.159 -11.672 1.00 90.38 153 LEU A C 1
ATOM 1247 O O . LEU A 1 153 ? 10.538 7.632 -11.050 1.00 90.38 153 LEU A O 1
ATOM 1251 N N . ILE A 1 154 ? 12.274 7.908 -12.447 1.00 88.38 154 ILE A N 1
ATOM 1252 C CA . ILE A 1 154 ? 12.129 9.365 -12.564 1.00 88.38 154 ILE A CA 1
ATOM 1253 C C . ILE A 1 154 ? 10.852 9.730 -13.338 1.00 88.38 154 ILE A C 1
ATOM 1255 O O . ILE A 1 154 ? 10.046 10.533 -12.867 1.00 88.38 154 ILE A O 1
ATOM 1259 N N . GLN A 1 155 ? 10.617 9.137 -14.512 1.00 87.25 155 GLN A N 1
ATOM 1260 C CA . GLN A 1 155 ? 9.425 9.459 -15.314 1.00 87.25 155 GLN A CA 1
ATOM 1261 C C . GLN A 1 155 ? 8.133 8.879 -14.732 1.00 87.25 155 GLN A C 1
ATOM 1263 O O . GLN A 1 155 ? 7.061 9.461 -14.886 1.00 87.25 155 GLN A O 1
ATOM 1268 N N . GLY A 1 156 ? 8.235 7.731 -14.069 1.00 84.75 156 GLY A N 1
ATOM 1269 C CA . GLY A 1 156 ? 7.139 7.015 -13.435 1.00 84.75 156 GLY A CA 1
ATOM 1270 C C . GLY A 1 156 ? 7.017 7.292 -11.942 1.00 84.75 156 GLY A C 1
ATOM 1271 O O . GLY A 1 156 ? 6.442 6.456 -11.252 1.00 84.75 156 GLY A O 1
ATOM 1272 N N . THR A 1 157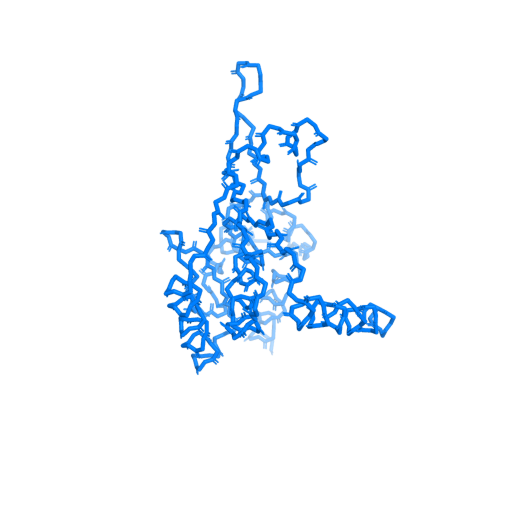 ? 7.524 8.428 -11.441 1.00 82.12 157 THR A N 1
ATOM 1273 C CA . THR A 1 157 ? 7.523 8.787 -10.004 1.00 82.12 157 THR A CA 1
ATOM 1274 C C . THR A 1 157 ? 6.161 8.542 -9.331 1.00 82.12 157 THR A C 1
ATOM 1276 O O . THR A 1 157 ? 6.100 8.080 -8.198 1.00 82.12 157 THR A O 1
ATOM 1279 N N . TYR A 1 158 ? 5.055 8.763 -10.047 1.00 80.75 158 TYR A N 1
ATOM 1280 C CA . TYR A 1 158 ? 3.692 8.612 -9.520 1.00 80.75 158 TYR A CA 1
ATOM 1281 C C . TYR A 1 158 ? 3.075 7.213 -9.692 1.00 80.75 158 TYR A C 1
ATOM 1283 O O . TYR A 1 158 ? 1.935 6.998 -9.295 1.00 80.75 158 TYR A O 1
ATOM 1291 N N . CYS A 1 159 ? 3.784 6.258 -10.299 1.00 85.81 159 CYS A N 1
ATOM 1292 C CA . CYS A 1 159 ? 3.256 4.911 -10.547 1.00 85.81 159 CYS A CA 1
ATOM 1293 C C . CYS A 1 159 ? 3.277 4.033 -9.284 1.00 85.81 159 CYS A C 1
ATOM 1295 O O . CYS A 1 159 ? 2.571 3.028 -9.224 1.00 85.81 159 CYS A O 1
ATOM 1297 N N . GLY A 1 160 ? 4.090 4.393 -8.281 1.00 82.88 160 GLY A N 1
ATOM 1298 C CA . GLY A 1 160 ? 4.186 3.659 -7.015 1.00 82.88 160 GLY A CA 1
ATOM 1299 C C . GLY A 1 160 ? 4.737 2.234 -7.154 1.00 82.88 160 GLY A C 1
ATOM 1300 O O . GLY A 1 160 ? 4.505 1.403 -6.279 1.00 82.88 160 GLY A O 1
ATOM 1301 N N . VAL A 1 161 ? 5.438 1.943 -8.256 1.00 89.06 161 VAL A N 1
ATOM 1302 C CA . VAL A 1 161 ? 6.121 0.666 -8.510 1.00 89.06 161 VAL A CA 1
ATOM 1303 C C . VAL A 1 161 ? 7.618 0.791 -8.243 1.00 89.06 161 VAL A C 1
ATOM 1305 O O . VAL A 1 161 ? 8.205 1.862 -8.395 1.00 89.06 161 VAL A O 1
ATOM 1308 N N . THR A 1 162 ? 8.244 -0.315 -7.850 1.00 88.62 162 THR A N 1
ATOM 1309 C CA . THR A 1 162 ? 9.668 -0.361 -7.503 1.00 88.62 162 THR A CA 1
ATOM 1310 C C . THR A 1 162 ? 10.557 -0.644 -8.715 1.00 88.62 162 THR A C 1
ATOM 1312 O O . THR A 1 162 ? 10.101 -1.069 -9.779 1.00 88.62 162 THR A O 1
ATOM 1315 N N . ASP A 1 163 ? 11.862 -0.464 -8.532 1.00 92.06 163 ASP A N 1
ATOM 1316 C CA . ASP A 1 163 ? 12.903 -0.882 -9.474 1.00 92.06 163 ASP A CA 1
ATOM 1317 C C . ASP A 1 163 ? 12.789 -2.368 -9.856 1.00 92.06 163 ASP A C 1
ATOM 1319 O O . ASP A 1 163 ? 12.932 -2.729 -11.026 1.00 92.06 163 ASP A O 1
ATOM 1323 N N . TRP A 1 164 ? 12.457 -3.223 -8.884 1.00 91.44 164 TRP A N 1
ATOM 1324 C CA . TRP A 1 164 ? 12.225 -4.646 -9.092 1.00 91.44 164 TRP A CA 1
ATOM 1325 C C . TRP A 1 164 ? 11.114 -4.897 -10.111 1.00 91.44 164 TRP A C 1
ATOM 1327 O O . TRP A 1 164 ? 11.296 -5.736 -10.993 1.00 91.44 164 TRP A O 1
ATOM 1337 N N . TRP A 1 165 ? 10.001 -4.157 -10.037 1.00 93.44 165 TRP A N 1
ATOM 1338 C CA . TRP A 1 165 ? 8.896 -4.301 -10.988 1.00 93.44 165 TRP A CA 1
ATOM 1339 C C . TRP A 1 165 ? 9.370 -3.990 -12.414 1.00 93.44 165 TRP A C 1
ATOM 1341 O O . TRP A 1 165 ? 9.242 -4.838 -13.299 1.00 93.44 165 TRP A O 1
ATOM 1351 N N . TYR A 1 166 ? 10.040 -2.848 -12.624 1.00 93.81 166 TYR A N 1
ATOM 1352 C CA . TYR A 1 166 ? 10.603 -2.489 -13.934 1.00 93.81 166 TYR A CA 1
ATOM 1353 C C . TYR A 1 166 ? 11.608 -3.532 -14.441 1.00 93.81 166 TYR A C 1
ATOM 1355 O O . TYR A 1 166 ? 11.584 -3.904 -15.617 1.00 93.81 166 TYR A O 1
ATOM 1363 N N . ALA A 1 167 ? 12.463 -4.061 -13.561 1.00 93.56 167 ALA A N 1
ATOM 1364 C CA . ALA A 1 167 ? 13.416 -5.106 -13.917 1.00 93.56 167 ALA A CA 1
ATOM 1365 C C . ALA A 1 167 ? 12.724 -6.394 -14.400 1.00 93.56 167 ALA A C 1
ATOM 1367 O O . ALA A 1 167 ? 13.215 -7.032 -15.337 1.00 93.56 167 ALA A O 1
ATOM 1368 N N . GLN A 1 168 ? 11.597 -6.787 -13.793 1.00 93.25 168 GLN A N 1
ATOM 1369 C CA . GLN A 1 168 ? 10.819 -7.944 -14.252 1.00 93.25 168 GLN A CA 1
ATOM 1370 C C . GLN A 1 168 ? 10.188 -7.695 -15.623 1.00 93.25 168 GLN A C 1
ATOM 1372 O O . GLN A 1 168 ? 10.296 -8.557 -16.498 1.00 93.25 168 GLN A O 1
ATOM 1377 N N . ARG A 1 169 ? 9.620 -6.506 -15.852 1.00 94.00 169 ARG A N 1
ATOM 1378 C CA . ARG A 1 169 ? 9.037 -6.137 -17.152 1.00 94.00 169 ARG A CA 1
ATOM 1379 C C . ARG A 1 169 ? 10.069 -6.154 -18.275 1.00 94.00 169 ARG A C 1
ATOM 1381 O O . ARG A 1 169 ? 9.851 -6.786 -19.306 1.00 94.00 169 ARG A O 1
ATOM 1388 N N . ILE A 1 170 ? 11.246 -5.565 -18.049 1.00 92.06 170 ILE A N 1
ATOM 1389 C CA . ILE A 1 170 ? 12.351 -5.583 -19.023 1.00 92.06 170 ILE A CA 1
ATOM 1390 C C . ILE A 1 170 ? 12.791 -7.023 -19.328 1.00 92.06 170 ILE A C 1
ATOM 1392 O O . ILE A 1 170 ? 12.951 -7.386 -20.494 1.00 92.06 170 ILE A O 1
ATOM 1396 N N . LYS A 1 171 ? 12.932 -7.882 -18.307 1.00 91.44 171 LYS A N 1
ATOM 1397 C CA . LYS A 1 171 ? 13.244 -9.310 -18.506 1.00 91.44 171 LYS A CA 1
ATOM 1398 C C . LYS A 1 171 ? 12.173 -10.027 -19.329 1.00 91.44 171 LYS A C 1
ATOM 1400 O O . LYS A 1 171 ? 12.518 -10.853 -20.173 1.00 91.44 171 LYS A O 1
ATOM 1405 N N . ALA A 1 172 ? 10.897 -9.735 -19.087 1.00 91.06 172 ALA A N 1
ATOM 1406 C CA . ALA A 1 172 ? 9.790 -10.312 -19.840 1.00 91.06 172 ALA A CA 1
ATOM 1407 C C . ALA A 1 172 ? 9.825 -9.888 -21.316 1.00 91.06 172 ALA A C 1
ATOM 1409 O O . ALA A 1 172 ? 9.611 -10.732 -22.184 1.00 91.06 172 ALA A O 1
ATOM 1410 N N . PHE A 1 173 ? 10.159 -8.627 -21.609 1.00 89.56 173 PHE A N 1
ATOM 1411 C CA . PHE A 1 173 ? 10.356 -8.169 -22.984 1.00 89.56 173 PHE A CA 1
ATOM 1412 C C . PHE A 1 173 ? 11.516 -8.889 -23.667 1.00 89.56 173 PHE A C 1
ATOM 1414 O O . PHE A 1 173 ? 11.305 -9.459 -24.729 1.00 89.56 173 PHE A O 1
ATOM 1421 N N . ILE A 1 174 ? 12.691 -8.971 -23.033 1.00 87.00 174 ILE A N 1
ATOM 1422 C CA . ILE A 1 174 ? 13.865 -9.657 -23.605 1.00 87.00 174 ILE A CA 1
ATOM 1423 C C . ILE A 1 174 ? 13.549 -11.121 -23.956 1.00 87.00 174 ILE A C 1
ATOM 1425 O O . ILE A 1 174 ? 13.943 -11.593 -25.017 1.00 87.00 174 ILE A O 1
ATOM 1429 N N . ARG A 1 175 ? 12.803 -11.834 -23.101 1.00 88.38 175 ARG A N 1
ATOM 1430 C CA . ARG A 1 175 ? 12.386 -13.227 -23.357 1.00 88.38 175 ARG A CA 1
ATOM 1431 C C . ARG A 1 175 ? 11.406 -13.388 -24.521 1.00 88.38 175 ARG A C 1
ATOM 1433 O O . ARG A 1 175 ? 11.289 -14.491 -25.031 1.00 88.38 175 ARG A O 1
ATOM 1440 N N . LYS A 1 176 ? 10.649 -12.348 -24.879 1.00 80.25 176 LYS A N 1
ATOM 1441 C CA . LYS A 1 176 ? 9.695 -12.390 -26.001 1.00 80.25 176 LYS A CA 1
ATOM 1442 C C . LYS A 1 176 ? 10.362 -12.083 -27.345 1.00 80.25 176 LYS A C 1
ATOM 1444 O O . LYS A 1 176 ? 9.799 -12.437 -28.375 1.00 80.25 176 LYS A O 1
ATOM 1449 N N . THR A 1 177 ? 11.512 -11.410 -27.337 1.00 65.25 177 THR A N 1
ATOM 1450 C CA . THR A 1 177 ? 12.243 -11.002 -28.549 1.00 65.25 177 THR A CA 1
ATOM 1451 C C . THR A 1 177 ? 13.403 -11.929 -28.924 1.00 65.25 177 THR A C 1
ATOM 1453 O O . THR A 1 177 ? 13.989 -11.730 -29.987 1.00 65.25 177 THR A O 1
ATOM 1456 N N . GLY A 1 178 ? 13.754 -12.895 -28.069 1.00 50.41 178 GLY A N 1
ATOM 1457 C CA . GLY A 1 178 ? 14.783 -13.915 -28.316 1.00 50.41 178 GLY A CA 1
ATOM 1458 C C . GLY A 1 178 ? 14.177 -15.294 -28.500 1.00 50.41 178 GLY A C 1
ATOM 1459 O O . GLY A 1 178 ? 14.682 -16.025 -29.378 1.00 50.41 178 GLY A O 1
#

Sequence (178 aa):
MEEERESFKTQLKRLYKTGDMGEDIRIWWSDAPAEACGFYWAMHILQDSKSRITSVKIPPFKLEGDSLRFINGTSDLSPEDIVEISATEKNIIFEERKAVALFWEKLVTENAPLRAVVNGIPCSLEEDFYDWVLWKIFPQRDFQVVEAIGLSLIQGTYCGVTDWWYAQRIKAFIRKTG